Protein AF-A0A383DCL9-F1 (afdb_monomer_lite)

Sequence (170 aa):
VQVEKHHTSPTFSVGLFPYKIQKITLMPALTDSNQFSDLRLNLSWIFVGQAVAKTSLLFFHIIFANLVGTAGYGEFSFVFVGGLIFLQPILDLGLNQLITKWISRGNTEVIRLSFRIKGFTSLVLIPLVLVTGWWMEVSLLLLVTVLIFFLINTLQQSLFGILRGLEDLR

Radius of gyration: 30.59 Å; chains: 1; bounding box: 106×52×61 Å

Secondary structure (DSSP, 8-state):
------------------HHHHHHHHHHHHHHHHHHHHHHHHHHHHHHHHHHHHHHHHHHHHHHHHHHHHHHHHHHHHHHHHIIIIIHHHHHTTHHHHHHHHHTTT--HHHHHHHHHHHHHHHHHHHHHHHHHHHTT--HHHHHHHHHHHHHHHHHHHHHHHHHHHHHT-

Organism: NCBI:txid408172

Foldseek 3Di:
DDDDDDDDDPDPPPPDDDPVVVCVVVVVVVVVVVVVVVVVVVVVVVVVVVVVVVVVVVVCLVVVCVVVDDVVSVLLVVLLVVCVVPVQCQLQVVLLVVLLVCLLVVDPVSLVVNCVNSVVSLVVVVVVLVVVCVVVVRDPVSSVVSSVVSNVVSVVSSVVSNVNSNVSND

Structure (mmCIF, N/CA/C/O backbone):
data_AF-A0A383DCL9-F1
#
_entry.id   AF-A0A383DCL9-F1
#
loop_
_atom_site.group_PDB
_atom_site.id
_atom_site.type_symbol
_atom_site.label_atom_id
_atom_site.label_alt_id
_atom_site.label_comp_id
_atom_site.label_asym_id
_atom_site.label_entity_id
_atom_site.label_seq_id
_atom_site.pdbx_PDB_ins_code
_atom_site.Cartn_x
_atom_site.Cartn_y
_atom_site.Cartn_z
_atom_site.occupancy
_atom_site.B_iso_or_equiv
_atom_site.auth_seq_id
_atom_site.auth_comp_id
_atom_site.auth_asym_id
_atom_site.auth_atom_id
_atom_site.pdbx_PDB_model_num
ATOM 1 N N . VAL A 1 1 ? 82.043 -47.011 -37.389 1.00 40.66 1 VAL A N 1
ATOM 2 C CA . VAL A 1 1 ? 82.414 -45.654 -36.927 1.00 40.66 1 VAL A CA 1
ATOM 3 C C . VAL A 1 1 ? 81.492 -45.291 -35.773 1.00 40.66 1 VAL A C 1
ATOM 5 O O . VAL A 1 1 ? 80.292 -45.200 -35.991 1.00 40.66 1 VAL A O 1
ATOM 8 N N . GLN A 1 2 ? 82.029 -45.205 -34.552 1.00 35.91 2 GLN A N 1
ATOM 9 C CA . GLN A 1 2 ? 81.377 -44.545 -33.413 1.00 35.91 2 GLN A CA 1
ATOM 10 C C . GLN A 1 2 ? 81.242 -43.050 -33.716 1.00 35.91 2 GLN A C 1
ATOM 12 O O . GLN A 1 2 ? 82.236 -42.473 -34.145 1.00 35.91 2 GLN A O 1
ATOM 17 N N . VAL A 1 3 ? 80.097 -42.431 -33.404 1.00 35.56 3 VAL A N 1
ATOM 18 C CA . VAL A 1 3 ? 80.044 -41.057 -32.872 1.00 35.56 3 VAL A CA 1
ATOM 19 C C . VAL A 1 3 ? 78.893 -40.960 -31.866 1.00 35.56 3 VAL A C 1
ATOM 21 O O . VAL A 1 3 ? 77.827 -41.547 -32.028 1.00 35.56 3 VAL A O 1
ATOM 24 N N . GLU A 1 4 ? 79.193 -40.246 -30.797 1.00 29.31 4 GLU A N 1
ATOM 25 C CA . GLU A 1 4 ? 78.555 -40.135 -29.499 1.00 29.31 4 GLU A CA 1
ATOM 26 C C . GLU A 1 4 ? 77.784 -38.798 -29.365 1.00 29.31 4 GLU A C 1
ATOM 28 O O . GLU A 1 4 ? 78.199 -37.799 -29.938 1.00 29.31 4 GLU A O 1
ATOM 33 N N . LYS A 1 5 ? 76.702 -38.813 -28.560 1.00 35.22 5 LYS A N 1
ATOM 34 C CA . LYS A 1 5 ? 76.039 -37.721 -27.790 1.00 35.22 5 LYS A CA 1
ATOM 35 C C . LYS A 1 5 ? 75.569 -36.420 -28.481 1.00 35.22 5 LYS A C 1
ATOM 37 O O . LYS A 1 5 ? 76.362 -35.638 -28.977 1.00 35.22 5 LYS A O 1
ATOM 42 N N . HIS A 1 6 ? 74.305 -36.052 -28.213 1.00 31.23 6 HIS A N 1
ATOM 43 C CA . HIS A 1 6 ? 74.006 -34.897 -27.342 1.00 31.23 6 HIS A CA 1
ATOM 44 C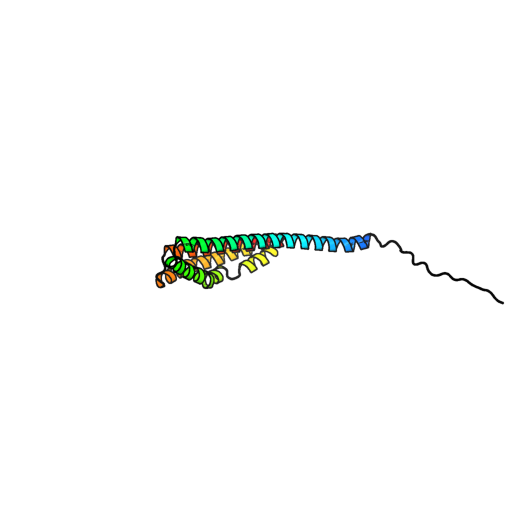 C . HIS A 1 6 ? 72.550 -34.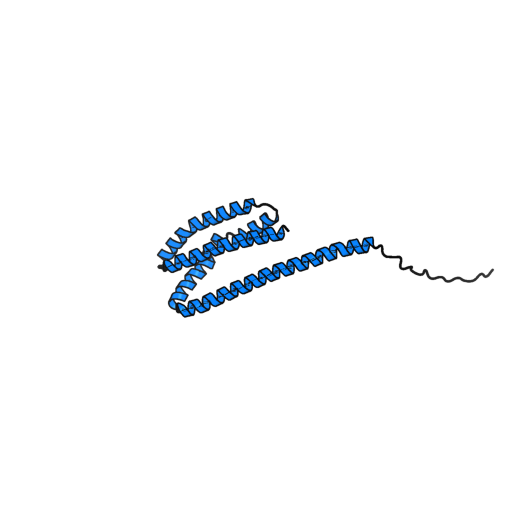872 -26.829 1.00 31.23 6 HIS A C 1
ATOM 46 O O . HIS A 1 6 ? 71.593 -34.908 -27.593 1.00 31.23 6 HIS A O 1
ATOM 52 N N . HIS A 1 7 ? 72.414 -34.776 -25.502 1.00 39.75 7 HIS A N 1
ATOM 53 C CA . HIS A 1 7 ? 71.230 -34.283 -24.796 1.00 39.75 7 HIS A CA 1
ATOM 54 C C . HIS A 1 7 ? 71.003 -32.801 -25.109 1.00 39.75 7 HIS A C 1
ATOM 56 O O . HIS A 1 7 ? 71.938 -32.027 -24.929 1.00 39.75 7 HIS A O 1
ATOM 62 N N . THR A 1 8 ? 69.758 -32.396 -25.368 1.00 34.72 8 THR A N 1
ATOM 63 C CA . THR A 1 8 ? 69.204 -31.124 -24.871 1.00 34.72 8 THR A CA 1
ATOM 64 C C . THR A 1 8 ? 67.682 -31.227 -24.733 1.00 34.72 8 THR A C 1
ATOM 66 O O . THR A 1 8 ? 66.951 -31.485 -25.682 1.00 34.72 8 THR A O 1
ATOM 69 N N . SER A 1 9 ? 67.218 -31.052 -23.496 1.00 32.41 9 SER A N 1
ATOM 70 C CA . SER A 1 9 ? 65.816 -30.846 -23.130 1.00 32.41 9 SER A CA 1
ATOM 71 C C . SER A 1 9 ? 65.320 -29.530 -23.747 1.00 32.41 9 SER A C 1
ATOM 73 O O . SER A 1 9 ? 66.058 -28.544 -23.661 1.00 32.41 9 SER A O 1
ATOM 75 N N . PRO A 1 10 ? 64.118 -29.444 -24.344 1.00 34.28 10 PRO A N 1
ATOM 76 C CA . PRO A 1 10 ? 63.573 -28.153 -24.723 1.00 34.28 10 PRO A CA 1
ATOM 77 C C . PRO A 1 10 ? 63.127 -27.419 -23.458 1.00 34.28 10 PRO A C 1
ATOM 79 O O . PRO A 1 10 ? 62.111 -27.728 -22.836 1.00 34.28 10 PRO A O 1
ATOM 82 N N . THR A 1 11 ? 63.922 -26.426 -23.079 1.00 34.75 11 THR A N 1
ATOM 83 C CA . THR A 1 11 ? 63.573 -25.362 -22.144 1.00 34.75 11 THR A CA 1
ATOM 84 C C . THR A 1 11 ? 62.277 -24.709 -22.629 1.00 34.75 11 THR A C 1
ATOM 86 O O . THR A 1 11 ? 62.262 -24.006 -23.640 1.00 34.75 11 THR A O 1
ATOM 89 N N . PHE A 1 12 ? 61.168 -24.966 -21.933 1.00 30.88 12 PHE A N 1
ATOM 90 C CA . PHE A 1 12 ? 59.898 -24.286 -22.166 1.00 30.88 12 PHE A CA 1
ATOM 91 C C . PHE A 1 12 ? 60.068 -22.821 -21.753 1.00 30.88 12 PHE A C 1
ATOM 93 O O . PHE A 1 12 ? 60.014 -22.471 -20.574 1.00 30.88 12 PHE A O 1
ATOM 100 N N . SER A 1 13 ? 60.362 -21.973 -22.736 1.00 33.78 13 SER A N 1
ATOM 101 C CA . SER A 1 13 ? 60.385 -20.528 -22.563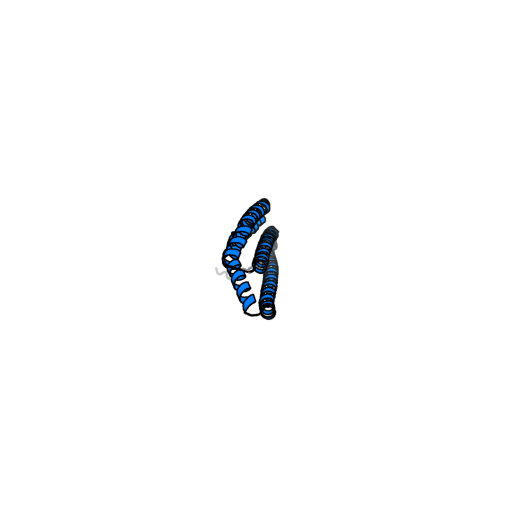 1.00 33.78 13 SER A CA 1
ATOM 102 C C . SER A 1 13 ? 58.974 -20.086 -22.183 1.00 33.78 13 SER A C 1
ATOM 104 O O . SER A 1 13 ? 58.041 -20.244 -22.973 1.00 33.78 13 SER A O 1
ATOM 106 N N . VAL A 1 14 ? 58.805 -19.571 -20.960 1.00 44.28 14 VAL A N 1
ATOM 107 C CA . VAL A 1 14 ? 57.582 -18.892 -20.517 1.00 44.28 14 VAL A CA 1
ATOM 108 C C . VAL A 1 14 ? 57.505 -17.579 -21.294 1.00 44.28 14 VAL A C 1
ATOM 110 O O . VAL A 1 14 ? 57.899 -16.511 -20.830 1.00 44.28 14 VAL A O 1
ATOM 113 N N . GLY A 1 15 ? 57.068 -17.696 -22.546 1.00 39.88 15 GLY A N 1
ATOM 114 C CA . GLY A 1 15 ? 56.782 -16.585 -23.425 1.00 39.88 15 GLY A CA 1
ATOM 115 C C . GLY A 1 15 ? 55.621 -15.795 -22.847 1.00 39.88 15 GLY A C 1
ATOM 116 O O . GLY A 1 15 ? 54.494 -16.278 -22.815 1.00 39.88 15 GLY A O 1
ATOM 117 N N . LEU A 1 16 ? 55.948 -14.601 -22.354 1.00 49.47 16 LEU A N 1
ATOM 118 C CA . LEU A 1 16 ? 55.138 -13.387 -22.346 1.00 49.47 16 LEU A CA 1
ATOM 119 C C . LEU A 1 16 ? 53.673 -13.622 -22.773 1.00 49.47 16 LEU A C 1
ATOM 121 O O . LEU A 1 16 ? 53.325 -13.525 -23.951 1.00 49.47 16 LEU A O 1
ATOM 125 N N . PHE A 1 17 ? 52.806 -13.933 -21.806 1.00 45.44 17 PHE A N 1
ATOM 126 C CA . PHE A 1 17 ? 51.365 -13.949 -22.044 1.00 45.44 17 PHE A CA 1
ATOM 127 C C . PHE A 1 17 ? 50.956 -12.578 -22.607 1.00 45.44 17 PHE A C 1
ATOM 129 O O . PHE A 1 17 ? 51.313 -11.550 -22.022 1.00 45.44 17 PHE A O 1
ATOM 136 N N . PRO A 1 18 ? 50.234 -12.510 -23.739 1.00 50.62 18 PRO A N 1
ATOM 137 C CA . PRO A 1 18 ? 49.924 -11.233 -24.356 1.00 50.62 18 PRO A CA 1
ATOM 138 C C . PRO A 1 18 ? 49.020 -10.424 -23.418 1.00 50.62 18 PRO A C 1
ATOM 140 O O . PRO A 1 18 ? 47.891 -10.822 -23.133 1.00 50.62 18 PRO A O 1
ATOM 143 N N . TYR A 1 19 ? 49.496 -9.249 -22.990 1.00 51.62 19 TYR A N 1
ATOM 144 C CA . TYR A 1 19 ? 48.776 -8.246 -22.182 1.00 51.62 19 TYR A CA 1
ATOM 145 C C . TYR A 1 19 ? 47.335 -7.992 -22.671 1.00 51.62 19 TYR A C 1
ATOM 147 O O . TYR A 1 19 ? 46.420 -7.721 -21.895 1.00 51.62 19 TYR A O 1
ATOM 155 N N . LYS A 1 20 ? 47.108 -8.158 -23.978 1.00 45.03 20 LYS A N 1
ATOM 156 C CA . LYS A 1 20 ? 45.802 -8.051 -24.631 1.00 45.03 20 LYS A CA 1
ATOM 157 C C . LYS A 1 20 ? 44.796 -9.115 -24.162 1.00 45.03 20 LYS A C 1
ATOM 159 O O . LYS A 1 20 ? 43.638 -8.772 -23.969 1.00 45.03 20 LYS A O 1
ATOM 164 N N . ILE A 1 21 ? 45.220 -10.362 -23.934 1.00 52.94 21 ILE A N 1
ATOM 165 C CA . ILE A 1 21 ? 44.344 -11.434 -23.423 1.00 52.94 21 ILE A CA 1
ATOM 166 C C . ILE A 1 21 ? 44.039 -11.207 -21.942 1.00 52.94 21 ILE A C 1
ATOM 168 O O . ILE A 1 21 ? 42.890 -11.320 -21.535 1.00 52.94 21 ILE A O 1
ATOM 172 N N . GLN A 1 22 ? 45.029 -10.779 -21.154 1.00 51.06 22 GLN A N 1
ATOM 173 C CA . GLN A 1 22 ? 44.812 -10.447 -19.745 1.00 51.06 22 GLN A CA 1
ATOM 174 C C . GLN A 1 22 ? 43.788 -9.311 -19.593 1.00 51.06 22 GLN A C 1
ATOM 176 O O . GLN A 1 22 ? 42.870 -9.419 -18.791 1.00 51.06 22 GLN A O 1
ATOM 181 N N . LYS A 1 23 ? 43.869 -8.272 -20.435 1.00 42.53 23 LYS A N 1
ATOM 182 C CA . LYS A 1 23 ? 42.893 -7.172 -20.477 1.00 42.53 23 LYS A CA 1
ATOM 183 C C . LYS A 1 23 ? 41.483 -7.632 -20.887 1.00 42.53 23 LYS A C 1
ATOM 185 O O . LYS A 1 23 ? 40.515 -7.176 -20.290 1.00 42.53 23 LYS A O 1
ATOM 190 N N . ILE A 1 24 ? 41.366 -8.540 -21.861 1.00 54.97 24 ILE A N 1
ATOM 191 C CA . ILE A 1 24 ? 40.074 -9.070 -22.341 1.00 54.97 24 ILE A CA 1
ATOM 192 C C . ILE A 1 24 ? 39.402 -9.981 -21.307 1.00 54.97 24 ILE A C 1
ATOM 194 O O . ILE A 1 24 ? 38.181 -10.013 -21.268 1.00 54.97 24 ILE A O 1
ATOM 198 N N . THR A 1 25 ? 40.154 -10.679 -20.453 1.00 56.12 25 THR A N 1
ATOM 199 C CA . THR A 1 25 ? 39.583 -11.496 -19.365 1.00 56.12 25 THR A CA 1
ATOM 200 C C . THR A 1 25 ? 39.309 -10.671 -18.102 1.00 56.12 25 THR A C 1
ATOM 202 O O . THR A 1 25 ? 38.357 -10.947 -17.378 1.00 56.12 25 THR A O 1
ATOM 205 N N . LEU A 1 26 ? 40.106 -9.626 -17.843 1.00 52.31 26 LEU A N 1
ATOM 206 C CA . LEU A 1 26 ? 39.935 -8.750 -16.678 1.00 52.31 26 LEU A CA 1
ATOM 207 C C . LEU A 1 26 ? 38.754 -7.779 -16.843 1.00 52.31 26 LEU A C 1
ATOM 209 O O . LEU A 1 26 ? 38.064 -7.509 -15.869 1.00 52.31 26 LEU A O 1
ATOM 213 N N . MET A 1 27 ? 38.507 -7.266 -18.057 1.00 51.12 27 MET A N 1
ATOM 214 C CA . MET A 1 27 ? 37.386 -6.355 -18.342 1.00 51.12 27 MET A CA 1
ATOM 215 C C . MET A 1 27 ? 36.003 -6.951 -18.009 1.00 51.12 27 MET A C 1
ATOM 217 O O . MET A 1 27 ? 35.303 -6.310 -17.236 1.00 51.12 27 MET A O 1
ATOM 221 N N . PRO A 1 28 ? 35.605 -8.150 -18.482 1.00 55.72 28 PRO A N 1
ATOM 222 C CA . PRO A 1 28 ? 34.321 -8.749 -18.120 1.00 55.72 28 PRO A CA 1
ATOM 223 C C . PRO A 1 28 ? 34.248 -9.094 -16.628 1.00 55.72 28 PRO A C 1
ATOM 225 O O . PRO A 1 28 ? 33.228 -8.837 -16.008 1.00 55.72 28 PRO A O 1
ATOM 228 N N . ALA A 1 29 ? 35.342 -9.560 -16.014 1.00 56.41 29 ALA A N 1
ATOM 229 C CA . ALA A 1 29 ? 35.368 -9.872 -14.582 1.00 56.41 29 ALA A CA 1
ATOM 230 C C . ALA A 1 29 ? 35.213 -8.628 -13.679 1.00 56.41 29 ALA A C 1
ATOM 232 O O . ALA A 1 29 ? 34.572 -8.708 -12.633 1.00 56.41 29 ALA A O 1
ATOM 233 N N . LEU A 1 30 ? 35.774 -7.479 -14.080 1.00 55.12 30 LEU A N 1
ATOM 234 C CA . LEU A 1 30 ? 35.580 -6.187 -13.404 1.00 55.12 30 LEU A CA 1
ATOM 235 C C . LEU A 1 30 ? 34.171 -5.624 -13.628 1.00 55.12 30 LEU A C 1
ATOM 237 O O . LEU A 1 30 ? 33.595 -5.031 -12.717 1.00 55.12 30 LEU A O 1
ATOM 241 N N . THR A 1 31 ? 33.610 -5.803 -14.827 1.00 60.50 31 THR A N 1
ATOM 242 C CA . THR A 1 31 ? 32.223 -5.420 -15.123 1.00 60.50 31 THR A CA 1
ATOM 243 C C . THR A 1 31 ? 31.243 -6.246 -14.288 1.00 60.50 31 THR A C 1
ATOM 245 O O . THR A 1 31 ? 30.373 -5.666 -13.642 1.00 60.50 31 THR A O 1
ATOM 248 N N . ASP A 1 32 ? 31.456 -7.560 -14.191 1.00 62.00 32 ASP A N 1
ATOM 249 C CA . ASP A 1 32 ? 30.655 -8.455 -13.356 1.00 62.00 32 ASP A CA 1
ATOM 250 C C . ASP A 1 32 ? 30.793 -8.107 -11.867 1.00 62.00 32 ASP A C 1
ATOM 252 O O . ASP A 1 32 ? 29.789 -7.999 -11.163 1.00 62.00 32 ASP A O 1
ATOM 256 N N . SER A 1 33 ? 32.011 -7.865 -11.358 1.00 63.25 33 SER A N 1
ATOM 257 C CA . SER A 1 33 ? 32.204 -7.529 -9.938 1.00 63.25 33 SER A CA 1
ATOM 258 C C . SER A 1 33 ? 31.527 -6.219 -9.537 1.00 63.25 33 SER A C 1
ATOM 260 O O . SER A 1 33 ? 30.949 -6.143 -8.451 1.00 63.25 33 SER A O 1
ATOM 262 N N . ASN A 1 34 ? 31.571 -5.211 -10.414 1.00 69.69 34 ASN A N 1
ATOM 263 C CA . ASN A 1 34 ? 30.924 -3.920 -10.179 1.00 69.69 34 ASN A CA 1
ATOM 264 C C . ASN A 1 34 ? 29.393 -4.057 -10.215 1.00 69.69 34 ASN A C 1
ATOM 266 O O . ASN A 1 34 ? 28.700 -3.533 -9.344 1.00 69.69 34 ASN A O 1
ATOM 270 N N . GLN A 1 35 ? 28.864 -4.856 -11.144 1.00 73.81 35 GLN A N 1
ATOM 271 C CA . GLN A 1 35 ? 27.434 -5.154 -11.211 1.00 73.81 35 GLN A CA 1
ATOM 272 C C . GLN A 1 35 ? 26.946 -5.922 -9.969 1.00 73.81 35 GLN A C 1
ATOM 274 O O . GLN A 1 35 ? 25.878 -5.629 -9.429 1.00 73.81 35 GLN A O 1
ATOM 279 N N . PHE A 1 36 ? 27.742 -6.865 -9.452 1.00 75.31 36 PHE A N 1
ATOM 280 C CA . PHE A 1 36 ? 27.433 -7.567 -8.202 1.00 75.31 36 PHE A CA 1
ATOM 281 C C . PHE A 1 36 ? 27.461 -6.645 -6.977 1.00 75.31 36 PHE A C 1
ATOM 283 O O . PHE A 1 36 ? 26.642 -6.827 -6.067 1.00 75.31 36 PHE A O 1
ATOM 290 N N . SER A 1 37 ? 28.375 -5.670 -6.919 1.00 74.75 37 SER A N 1
ATOM 291 C CA . SER A 1 37 ? 28.390 -4.686 -5.830 1.00 74.75 37 SER A CA 1
ATOM 292 C C . SER A 1 37 ? 27.197 -3.735 -5.892 1.00 74.75 37 SER A C 1
ATOM 294 O O . SER A 1 37 ? 26.581 -3.496 -4.852 1.00 74.75 37 SER A O 1
ATOM 296 N N . ASP A 1 38 ? 26.818 -3.272 -7.084 1.00 81.81 38 ASP A N 1
ATOM 297 C CA . ASP A 1 38 ? 25.677 -2.370 -7.273 1.00 81.81 38 ASP A CA 1
ATOM 298 C C . ASP A 1 38 ? 24.356 -3.073 -6.932 1.00 81.81 38 ASP A C 1
ATOM 300 O O . ASP A 1 38 ? 23.539 -2.541 -6.173 1.00 81.81 38 ASP A O 1
ATOM 304 N N . LEU A 1 39 ? 24.195 -4.331 -7.363 1.00 82.19 39 LEU A N 1
ATOM 305 C CA . LEU A 1 39 ? 23.055 -5.168 -6.983 1.00 82.19 39 LEU A CA 1
ATOM 306 C C . LEU A 1 39 ? 22.983 -5.357 -5.462 1.00 82.19 39 LEU A C 1
ATOM 308 O O . LEU A 1 39 ? 21.914 -5.214 -4.871 1.00 82.19 39 LEU A O 1
ATOM 312 N N . ARG A 1 40 ? 24.112 -5.673 -4.810 1.00 83.88 40 ARG A N 1
ATOM 313 C CA . ARG A 1 40 ? 24.174 -5.853 -3.349 1.00 83.88 40 ARG A CA 1
ATOM 314 C C . ARG A 1 40 ? 23.788 -4.586 -2.598 1.00 83.88 40 ARG A C 1
ATOM 316 O O . ARG A 1 40 ? 23.071 -4.678 -1.600 1.00 83.88 40 ARG A O 1
ATOM 323 N N . LEU A 1 41 ? 24.262 -3.429 -3.052 1.00 85.75 41 LEU A N 1
ATOM 324 C CA . LEU A 1 41 ? 23.932 -2.145 -2.441 1.00 85.75 41 LEU A CA 1
ATOM 325 C C . LEU A 1 41 ? 22.441 -1.834 -2.589 1.00 85.75 41 LEU A C 1
ATOM 327 O O . LEU A 1 41 ? 21.802 -1.514 -1.585 1.00 85.75 41 LEU A O 1
ATOM 331 N N . ASN A 1 42 ? 21.866 -2.008 -3.782 1.00 85.94 42 ASN A N 1
ATOM 332 C CA . ASN A 1 42 ? 20.430 -1.823 -3.999 1.00 85.94 42 ASN A CA 1
ATOM 333 C C . ASN A 1 42 ? 19.598 -2.773 -3.114 1.00 85.94 42 ASN A C 1
ATOM 335 O O . ASN A 1 42 ? 18.731 -2.341 -2.349 1.00 85.94 42 ASN A O 1
ATOM 339 N N . LEU A 1 43 ? 19.924 -4.071 -3.121 1.00 86.94 43 LEU A N 1
ATOM 340 C CA . LEU A 1 43 ? 19.217 -5.062 -2.305 1.00 86.94 43 LEU A CA 1
ATOM 341 C C . LEU A 1 43 ? 19.278 -4.727 -0.809 1.00 86.94 43 LEU A C 1
ATOM 343 O O . LEU A 1 43 ? 18.279 -4.879 -0.104 1.00 86.94 43 LEU A O 1
ATOM 347 N N . SER A 1 44 ? 20.435 -4.258 -0.335 1.00 90.69 44 SER A N 1
ATOM 348 C CA . SER A 1 44 ? 20.625 -3.823 1.050 1.00 90.69 44 SER A CA 1
ATOM 349 C C . SER A 1 44 ? 19.691 -2.663 1.400 1.00 90.69 44 SER A C 1
ATOM 351 O O . SER A 1 44 ? 18.984 -2.728 2.406 1.00 90.69 44 SER A O 1
ATOM 353 N N . TRP A 1 45 ? 19.595 -1.644 0.543 1.00 89.38 45 TRP A N 1
ATOM 354 C CA . TRP A 1 45 ? 18.682 -0.517 0.756 1.00 89.38 45 TRP A CA 1
ATOM 355 C C . TRP A 1 45 ? 17.208 -0.935 0.752 1.00 89.38 45 TRP A C 1
ATOM 357 O O . TRP A 1 45 ? 16.447 -0.496 1.621 1.00 89.38 45 TRP A O 1
ATOM 367 N N . ILE A 1 46 ? 16.804 -1.832 -0.154 1.00 89.75 46 ILE A N 1
ATOM 368 C CA . ILE A 1 46 ? 15.445 -2.397 -0.160 1.00 89.75 46 ILE A CA 1
ATOM 369 C C . ILE A 1 46 ? 15.176 -3.157 1.143 1.00 89.75 46 ILE A C 1
ATOM 371 O O . ILE A 1 46 ? 14.111 -2.990 1.746 1.00 89.75 46 ILE A O 1
ATOM 375 N N . PHE A 1 47 ? 16.127 -3.978 1.592 1.00 92.56 47 PHE A N 1
ATOM 376 C CA . PHE A 1 47 ? 15.998 -4.755 2.821 1.00 92.56 47 PHE A CA 1
ATOM 377 C C . PHE A 1 47 ? 15.863 -3.852 4.050 1.00 92.56 47 PHE A C 1
ATOM 379 O O . PHE A 1 47 ? 14.930 -4.028 4.834 1.00 92.56 47 PHE A O 1
ATOM 386 N N . VAL A 1 48 ? 16.737 -2.852 4.187 1.00 94.62 48 VAL A N 1
ATOM 387 C CA . VAL A 1 48 ? 16.691 -1.877 5.285 1.00 94.62 48 VAL A CA 1
ATOM 388 C C . VAL A 1 48 ? 15.352 -1.139 5.289 1.00 94.62 48 VAL A C 1
ATOM 390 O O . VAL A 1 48 ? 14.699 -1.073 6.330 1.00 94.62 48 VAL A O 1
ATOM 393 N N . GLY A 1 49 ? 14.885 -0.661 4.131 1.00 91.94 49 GLY A N 1
ATOM 394 C CA . GLY A 1 49 ? 13.585 0.005 4.018 1.00 91.94 49 GLY A CA 1
ATOM 395 C C . GLY A 1 49 ? 12.414 -0.887 4.451 1.00 91.94 49 GLY A C 1
ATOM 396 O O . GLY A 1 49 ? 11.536 -0.445 5.192 1.00 91.94 49 GLY A O 1
ATOM 397 N N . GLN A 1 50 ? 12.417 -2.164 4.053 1.00 92.00 50 GLN A N 1
ATOM 398 C CA . GLN A 1 50 ? 11.393 -3.134 4.462 1.00 92.00 50 GLN A CA 1
ATOM 399 C C . GLN A 1 50 ? 11.460 -3.467 5.956 1.00 92.00 50 GLN A C 1
ATOM 401 O O . GLN A 1 50 ? 10.416 -3.577 6.602 1.00 92.00 50 GLN A O 1
ATOM 406 N N . ALA A 1 51 ? 12.663 -3.609 6.511 1.00 95.94 51 ALA A N 1
ATOM 407 C CA . ALA A 1 51 ? 12.861 -3.871 7.931 1.00 95.94 51 ALA A CA 1
ATOM 408 C C . ALA A 1 51 ? 12.328 -2.712 8.781 1.00 95.94 51 ALA A C 1
ATOM 410 O O . ALA A 1 51 ? 11.554 -2.945 9.712 1.00 95.94 51 ALA A O 1
ATOM 411 N N . VAL A 1 52 ? 12.663 -1.469 8.418 1.00 96.62 52 VAL A N 1
ATOM 412 C CA . VAL A 1 52 ? 12.152 -0.265 9.088 1.00 96.62 52 VAL A CA 1
ATOM 413 C C . VAL A 1 52 ? 10.629 -0.204 8.982 1.00 96.62 52 VAL A C 1
ATOM 415 O O . VAL A 1 52 ? 9.961 -0.116 10.007 1.00 96.62 52 VAL A O 1
ATOM 418 N N . ALA A 1 53 ? 10.062 -0.353 7.781 1.00 92.75 53 ALA A N 1
ATOM 419 C CA . ALA A 1 53 ? 8.615 -0.280 7.578 1.00 92.75 53 ALA A CA 1
ATOM 420 C C . ALA A 1 53 ? 7.842 -1.332 8.394 1.00 92.75 53 ALA A C 1
ATOM 422 O O . ALA A 1 53 ? 6.847 -1.008 9.043 1.00 92.75 53 ALA A O 1
ATOM 423 N N . LYS A 1 54 ? 8.303 -2.590 8.403 1.00 94.06 54 LYS A N 1
ATOM 424 C CA . LYS A 1 54 ? 7.656 -3.673 9.166 1.00 94.06 54 LYS A CA 1
ATOM 425 C C . LYS A 1 54 ? 7.809 -3.487 10.673 1.00 94.06 54 LYS A C 1
ATOM 427 O O . LYS A 1 54 ? 6.863 -3.752 11.409 1.00 94.06 54 LYS A O 1
ATOM 432 N N . THR A 1 55 ? 8.958 -2.989 11.121 1.00 96.88 55 THR A N 1
ATOM 433 C CA . THR A 1 55 ? 9.194 -2.672 12.535 1.00 96.88 55 THR A CA 1
ATOM 434 C C . THR A 1 55 ? 8.292 -1.526 12.994 1.00 96.88 55 THR A C 1
ATOM 436 O O . THR A 1 55 ? 7.636 -1.635 14.027 1.00 96.88 55 THR A O 1
ATOM 439 N N . SER A 1 56 ? 8.168 -0.459 12.200 1.00 96.12 56 SER A N 1
ATOM 440 C CA . SER A 1 56 ? 7.235 0.640 12.475 1.00 96.12 56 SER A CA 1
ATOM 441 C C . SER A 1 56 ? 5.783 0.164 12.506 1.00 96.12 56 SER A C 1
ATOM 443 O O . SER A 1 56 ? 5.037 0.538 13.409 1.00 96.12 56 SER A O 1
ATOM 445 N N . LEU A 1 57 ? 5.388 -0.701 11.568 1.00 93.38 57 LEU A N 1
ATOM 446 C CA . LEU A 1 57 ? 4.044 -1.276 11.537 1.00 93.38 57 LEU A CA 1
ATOM 447 C C . LEU A 1 57 ? 3.761 -2.142 12.773 1.00 93.38 57 LEU A C 1
ATOM 449 O O . LEU A 1 57 ? 2.652 -2.105 13.305 1.00 93.38 57 LEU A O 1
ATOM 453 N N . LEU A 1 58 ? 4.753 -2.896 13.250 1.00 95.88 58 LEU A N 1
ATOM 454 C CA . LEU A 1 58 ? 4.643 -3.678 14.480 1.00 95.88 58 LEU A CA 1
ATOM 455 C C . LEU A 1 58 ? 4.407 -2.768 15.691 1.00 95.88 58 LEU A C 1
ATOM 457 O O . LEU A 1 58 ? 3.457 -2.982 16.443 1.00 95.88 58 LEU A O 1
ATOM 461 N N . PHE A 1 59 ? 5.231 -1.729 15.855 1.00 96.94 59 PHE A N 1
ATOM 462 C CA . PHE A 1 59 ? 5.063 -0.771 16.949 1.00 96.94 59 PHE A CA 1
ATOM 463 C C . PHE A 1 59 ? 3.713 -0.061 16.896 1.00 96.94 59 PHE A C 1
ATOM 465 O O . PHE A 1 59 ? 3.088 0.111 17.941 1.00 96.94 59 PHE A O 1
ATOM 472 N N . PHE A 1 60 ? 3.230 0.288 15.700 1.00 94.50 60 PHE A N 1
ATOM 473 C CA . PHE A 1 60 ? 1.893 0.847 15.527 1.00 94.50 60 PHE A CA 1
ATOM 474 C C . PHE A 1 60 ? 0.821 -0.075 16.118 1.00 94.50 60 PHE A C 1
ATOM 476 O O . PHE A 1 60 ? 0.038 0.382 16.942 1.00 94.50 60 PHE A O 1
ATOM 483 N N . HIS A 1 61 ? 0.818 -1.368 15.777 1.00 93.94 61 HIS A N 1
ATOM 484 C CA . HIS A 1 61 ? -0.188 -2.303 16.291 1.00 93.94 61 HIS A CA 1
ATOM 485 C C . HIS A 1 61 ? -0.106 -2.470 17.815 1.00 93.94 61 HIS A C 1
ATOM 487 O O . HIS A 1 61 ? -1.140 -2.479 18.478 1.00 93.94 61 HIS A O 1
ATOM 493 N N . ILE A 1 62 ? 1.104 -2.537 18.382 1.00 94.62 62 ILE A N 1
ATOM 494 C CA . ILE A 1 62 ? 1.301 -2.649 19.837 1.00 94.62 62 ILE A CA 1
ATOM 495 C C . ILE A 1 62 ? 0.774 -1.403 20.559 1.00 94.62 62 ILE A C 1
ATOM 497 O O . ILE A 1 62 ? 0.003 -1.509 21.512 1.00 94.62 62 ILE A O 1
ATOM 501 N N . ILE A 1 63 ? 1.183 -0.212 20.116 1.00 96.06 63 ILE A N 1
ATOM 502 C CA . ILE A 1 63 ? 0.785 1.051 20.750 1.00 96.06 63 ILE A CA 1
ATOM 503 C C . ILE A 1 63 ? -0.720 1.271 20.575 1.00 96.06 63 ILE A C 1
ATOM 505 O O . ILE A 1 63 ? -1.404 1.622 21.532 1.00 96.06 63 ILE A O 1
ATOM 509 N N . PHE A 1 64 ? -1.252 1.017 19.381 1.00 94.00 64 PHE A N 1
ATOM 510 C CA . PHE A 1 64 ? -2.666 1.205 19.083 1.00 94.00 64 PHE A CA 1
ATOM 511 C C . PHE A 1 64 ? -3.560 0.271 19.907 1.00 94.00 64 PHE A C 1
ATOM 513 O O . PHE A 1 64 ? -4.547 0.732 20.480 1.00 94.00 64 PHE A O 1
ATOM 520 N N . ALA A 1 65 ? -3.181 -1.004 20.058 1.00 94.31 65 ALA A N 1
ATOM 521 C CA . ALA A 1 65 ? -3.891 -1.945 20.925 1.00 94.31 65 ALA A CA 1
ATOM 522 C C . ALA A 1 65 ? -3.935 -1.475 22.387 1.00 94.31 65 ALA A C 1
ATOM 524 O O . ALA A 1 65 ? -4.977 -1.572 23.035 1.00 94.31 65 ALA A O 1
ATOM 525 N N . ASN A 1 66 ? -2.830 -0.917 22.890 1.00 94.50 66 ASN A N 1
ATOM 526 C CA . ASN A 1 66 ? -2.763 -0.385 24.252 1.00 94.50 66 ASN A CA 1
ATOM 527 C C . ASN A 1 66 ? -3.614 0.882 24.447 1.00 94.50 66 ASN A C 1
ATOM 529 O O . ASN A 1 66 ? -4.147 1.086 25.533 1.00 94.50 66 ASN A O 1
ATOM 533 N N . LEU A 1 67 ? -3.744 1.730 23.421 1.00 93.94 67 LEU A N 1
ATOM 534 C CA . LEU A 1 67 ? -4.504 2.983 23.505 1.00 93.94 67 LEU A CA 1
ATOM 535 C C . LEU A 1 67 ? -6.014 2.782 23.355 1.00 93.94 67 LEU A C 1
ATOM 537 O O . LEU A 1 67 ? -6.793 3.431 24.048 1.00 93.94 67 LEU A O 1
ATOM 541 N N . VAL A 1 68 ? -6.427 1.913 22.433 1.00 92.75 68 VAL A N 1
ATOM 542 C CA . VAL A 1 68 ? -7.844 1.703 22.090 1.00 92.75 68 VAL A CA 1
ATOM 543 C C . VAL A 1 68 ? -8.475 0.582 22.924 1.00 92.75 68 VAL A C 1
ATOM 545 O O . VAL A 1 68 ? -9.696 0.516 23.071 1.00 92.75 68 VAL A O 1
ATOM 548 N N . GLY A 1 69 ? -7.651 -0.288 23.510 1.00 92.62 69 GLY A N 1
ATOM 549 C CA . GLY A 1 69 ? -8.104 -1.454 24.255 1.00 92.62 69 GLY A CA 1
ATOM 550 C C . GLY A 1 69 ? -8.521 -2.614 23.347 1.00 92.62 69 GLY A C 1
ATOM 551 O O . GLY A 1 69 ? -8.555 -2.520 22.118 1.00 92.62 69 GLY A O 1
ATOM 552 N N . THR A 1 70 ? -8.842 -3.747 23.969 1.00 90.06 70 THR A N 1
ATOM 553 C CA . THR A 1 70 ? -9.065 -5.029 23.279 1.00 90.06 70 THR A CA 1
ATOM 554 C C . THR A 1 70 ? -10.262 -5.007 22.329 1.00 90.06 70 THR A C 1
ATOM 556 O O . THR A 1 70 ? -10.176 -5.568 21.239 1.00 90.06 70 THR A O 1
ATOM 559 N N . ALA A 1 71 ? -11.356 -4.341 22.709 1.00 89.06 71 ALA A N 1
ATOM 560 C CA . ALA A 1 71 ? -12.575 -4.281 21.905 1.00 89.06 71 ALA A CA 1
ATOM 561 C C . ALA A 1 71 ? -12.367 -3.498 20.596 1.00 89.06 71 ALA A C 1
ATOM 563 O O . ALA A 1 71 ? -12.578 -4.044 19.515 1.00 89.06 71 ALA A O 1
ATOM 564 N N . GLY A 1 72 ? -11.886 -2.252 20.674 1.00 89.62 72 GLY A N 1
ATOM 565 C CA . GLY A 1 72 ? -11.697 -1.432 19.473 1.00 89.62 72 GLY A CA 1
ATOM 566 C C . GLY A 1 72 ? -10.518 -1.893 18.609 1.00 89.62 72 GLY A C 1
ATOM 567 O O . GLY A 1 72 ? -10.585 -1.810 17.384 1.00 89.62 72 GLY A O 1
ATOM 568 N N . TYR A 1 73 ? -9.469 -2.469 19.208 1.00 93.69 73 TYR A N 1
ATOM 569 C CA . TYR A 1 73 ? -8.413 -3.124 18.432 1.00 93.69 73 TYR A CA 1
ATOM 570 C C . TYR A 1 73 ? -8.919 -4.375 17.700 1.00 93.69 73 TYR A C 1
ATOM 572 O O . TYR A 1 73 ? -8.472 -4.650 16.584 1.00 93.69 73 TYR A O 1
ATOM 580 N N . GLY A 1 74 ? -9.853 -5.122 18.299 1.00 91.06 74 GLY A N 1
ATOM 581 C CA . GLY A 1 74 ? -10.505 -6.270 17.669 1.00 91.06 74 GLY A CA 1
ATOM 582 C C . GLY A 1 74 ? -11.288 -5.874 16.417 1.00 91.06 74 GLY A C 1
ATOM 583 O O . GLY A 1 74 ? -11.076 -6.465 15.357 1.00 91.06 74 GLY A O 1
ATOM 584 N N . GLU A 1 75 ? -12.115 -4.828 16.513 1.00 91.62 75 GLU A N 1
ATOM 585 C CA . GLU A 1 75 ? -12.862 -4.280 15.370 1.00 91.62 75 GLU A CA 1
ATOM 586 C C . GLU A 1 75 ? -11.913 -3.780 14.269 1.00 91.62 75 GLU A C 1
ATOM 588 O O . GLU A 1 75 ? -12.048 -4.160 13.103 1.00 91.62 75 GLU A O 1
ATOM 593 N N . PHE A 1 76 ? -10.883 -3.010 14.641 1.00 94.12 76 PHE A N 1
ATOM 594 C CA . PHE A 1 76 ? -9.855 -2.551 13.704 1.00 94.12 76 PHE A CA 1
ATOM 595 C C . PHE A 1 76 ? -9.163 -3.713 12.997 1.00 94.12 76 PHE A C 1
ATOM 597 O O . PHE A 1 76 ? -9.067 -3.715 11.772 1.00 94.12 76 PHE A O 1
ATOM 604 N N . SER A 1 77 ? -8.695 -4.706 13.753 1.00 94.06 77 SER A N 1
ATOM 605 C CA . SER A 1 77 ? -7.941 -5.835 13.206 1.00 94.06 77 SER A CA 1
ATOM 606 C C . SER A 1 77 ? -8.789 -6.646 12.235 1.00 94.06 77 SER A C 1
ATOM 608 O O . SER A 1 77 ? -8.292 -7.055 11.188 1.00 94.06 77 SER A O 1
ATOM 610 N N . PHE A 1 78 ? -10.072 -6.841 12.546 1.00 91.88 78 PHE A N 1
ATOM 611 C CA . PHE A 1 78 ? -11.001 -7.540 11.667 1.00 91.88 78 PHE A CA 1
ATOM 612 C C . PHE A 1 78 ? -11.139 -6.833 10.312 1.00 91.88 78 PHE A C 1
ATOM 614 O O . PHE A 1 78 ? -10.943 -7.451 9.262 1.00 91.88 78 PHE A O 1
ATOM 621 N N . VAL A 1 79 ? -11.395 -5.523 10.326 1.00 93.50 79 VAL A N 1
ATOM 622 C CA . VAL A 1 79 ? -11.560 -4.728 9.099 1.00 93.50 79 VAL A CA 1
ATOM 623 C C . VAL A 1 79 ? -10.240 -4.590 8.342 1.00 93.50 79 VAL A C 1
ATOM 625 O O . VAL A 1 79 ? -10.210 -4.713 7.118 1.00 93.50 79 VAL A O 1
ATOM 628 N N . PHE A 1 80 ? -9.133 -4.387 9.055 1.00 94.19 80 PHE A N 1
ATOM 629 C CA . PHE A 1 80 ? -7.802 -4.270 8.470 1.00 94.19 80 PHE A CA 1
ATOM 630 C C . PHE A 1 80 ? -7.375 -5.561 7.763 1.00 94.19 80 PHE A C 1
ATOM 632 O O . PHE A 1 80 ? -6.974 -5.519 6.600 1.00 94.19 80 PHE A O 1
ATOM 639 N N . VAL A 1 81 ? -7.513 -6.718 8.421 1.00 94.00 81 VAL A N 1
ATOM 640 C CA . VAL A 1 81 ? -7.188 -8.028 7.832 1.00 94.00 81 VAL A CA 1
ATOM 641 C C . VAL A 1 81 ? -8.142 -8.373 6.690 1.00 94.00 81 VAL A C 1
ATOM 643 O O . VAL A 1 81 ? -7.686 -8.843 5.647 1.00 94.00 81 VAL A O 1
ATOM 646 N N . GLY A 1 82 ? -9.438 -8.077 6.827 1.00 91.88 82 GLY A N 1
ATOM 647 C CA . GLY A 1 82 ? -10.391 -8.191 5.720 1.00 91.88 82 GLY A CA 1
ATOM 648 C C . GLY A 1 82 ? -9.957 -7.358 4.510 1.00 91.88 82 GLY A C 1
ATOM 649 O O . GLY A 1 82 ? -9.939 -7.850 3.382 1.00 91.88 82 GLY A O 1
ATOM 650 N N . GLY A 1 83 ? -9.493 -6.131 4.747 1.00 92.12 83 GLY A N 1
ATOM 651 C CA . GLY A 1 83 ? -8.892 -5.277 3.726 1.00 92.12 83 GLY A CA 1
ATOM 652 C C . GLY A 1 83 ? -7.646 -5.884 3.074 1.00 92.12 83 GLY A C 1
ATOM 653 O O . GLY A 1 83 ? -7.526 -5.874 1.849 1.00 92.12 83 GLY A O 1
ATOM 654 N N . LEU A 1 84 ? -6.741 -6.470 3.861 1.00 92.88 84 LEU A N 1
ATOM 655 C CA . LEU A 1 84 ? -5.533 -7.117 3.335 1.00 92.88 84 LEU A CA 1
ATOM 656 C C . LEU A 1 84 ? -5.870 -8.301 2.418 1.00 92.88 84 LEU A C 1
ATOM 658 O O . LEU A 1 84 ? -5.199 -8.500 1.407 1.00 92.88 84 LEU A O 1
ATOM 662 N N . ILE A 1 85 ? -6.895 -9.081 2.763 1.00 92.88 85 ILE A N 1
ATOM 663 C CA . ILE A 1 85 ? -7.286 -10.281 2.012 1.00 92.88 85 ILE A CA 1
ATOM 664 C C . ILE A 1 85 ? -8.078 -9.917 0.754 1.00 92.88 85 ILE A C 1
ATOM 666 O O . ILE A 1 85 ? -7.828 -10.485 -0.307 1.00 92.88 85 ILE A O 1
ATOM 670 N N . PHE A 1 86 ? -9.022 -8.978 0.853 1.00 90.12 86 PHE A N 1
ATOM 671 C CA . PHE A 1 86 ? -9.941 -8.667 -0.243 1.00 90.12 86 PHE A CA 1
ATOM 672 C C . PHE A 1 86 ? -9.548 -7.410 -1.019 1.00 90.12 86 PHE A C 1
ATOM 674 O O . PHE A 1 86 ? -9.400 -7.465 -2.238 1.00 90.12 86 PHE A O 1
ATOM 681 N N . LEU A 1 87 ? -9.363 -6.273 -0.342 1.00 91.62 87 LEU A N 1
ATOM 682 C CA . LEU A 1 87 ? -9.124 -4.993 -1.018 1.00 91.62 87 LEU A CA 1
ATOM 683 C C .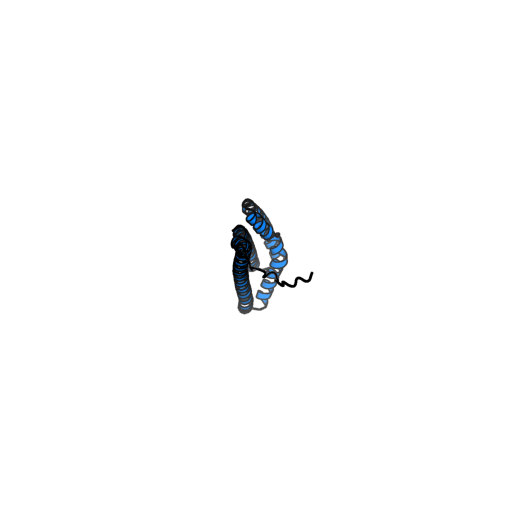 LEU A 1 87 ? -7.749 -4.965 -1.678 1.00 91.62 87 LEU A C 1
ATOM 685 O O . LEU A 1 87 ? -7.639 -4.541 -2.826 1.00 91.62 87 LEU A O 1
ATOM 689 N N . GLN A 1 88 ? -6.699 -5.405 -0.980 1.00 90.31 88 GLN A N 1
ATOM 690 C CA . GLN A 1 88 ? -5.336 -5.234 -1.481 1.00 90.31 88 GLN A CA 1
ATOM 691 C C . GLN A 1 88 ? -5.080 -5.967 -2.812 1.00 90.31 88 GLN A C 1
ATOM 693 O O . GLN A 1 88 ? -4.580 -5.318 -3.732 1.00 90.31 88 GLN A O 1
ATOM 698 N N . PRO A 1 89 ? -5.454 -7.248 -3.001 1.00 90.75 89 PRO A N 1
ATOM 699 C CA . PRO A 1 89 ? -5.274 -7.911 -4.293 1.00 90.75 89 PRO A CA 1
ATOM 700 C C . PRO A 1 89 ? -6.068 -7.247 -5.425 1.00 90.75 89 PRO A C 1
ATOM 702 O O . PRO A 1 89 ? -5.566 -7.147 -6.546 1.00 90.75 89 PRO A O 1
ATOM 705 N N . ILE A 1 90 ? -7.280 -6.761 -5.133 1.00 90.44 90 ILE A N 1
ATOM 706 C CA . ILE A 1 90 ? -8.148 -6.109 -6.123 1.00 90.44 90 ILE A CA 1
ATOM 707 C C . ILE A 1 90 ? -7.621 -4.725 -6.506 1.00 90.44 90 ILE A C 1
ATOM 709 O O . ILE A 1 90 ? -7.700 -4.348 -7.670 1.00 90.44 90 ILE A O 1
ATOM 713 N N . LEU A 1 91 ? -7.082 -3.956 -5.560 1.00 89.31 91 LEU A N 1
ATOM 714 C CA . LEU A 1 91 ? -6.505 -2.640 -5.847 1.00 89.31 91 LEU A CA 1
ATOM 715 C C . LEU A 1 91 ? -5.191 -2.756 -6.619 1.00 89.31 91 LEU A C 1
ATOM 717 O O . LEU A 1 91 ? -4.890 -1.918 -7.474 1.00 89.31 91 LEU A O 1
ATOM 721 N N . ASP A 1 92 ? -4.405 -3.787 -6.320 1.00 86.56 92 ASP A N 1
ATOM 722 C CA . ASP A 1 92 ? -3.053 -3.885 -6.844 1.00 86.56 92 ASP A CA 1
ATOM 723 C C . ASP A 1 92 ? -2.979 -4.626 -8.188 1.00 86.56 92 ASP A C 1
ATOM 725 O O . ASP A 1 92 ? -2.163 -4.259 -9.040 1.00 86.56 92 ASP A O 1
ATOM 729 N N . LEU A 1 93 ? -3.851 -5.623 -8.411 1.00 84.69 93 LEU A N 1
ATOM 730 C CA . LEU A 1 93 ? -4.010 -6.401 -9.657 1.00 84.69 93 LEU A CA 1
ATOM 731 C C . LEU A 1 93 ? -2.700 -6.973 -10.238 1.00 84.69 93 LEU A C 1
ATOM 733 O O . LEU A 1 93 ? -2.613 -7.267 -11.429 1.00 84.69 93 LEU A O 1
ATOM 737 N N . GLY A 1 94 ? -1.639 -7.071 -9.432 1.00 82.56 94 GLY A N 1
ATOM 738 C CA . GLY A 1 94 ? -0.292 -7.407 -9.905 1.00 82.56 94 GLY A CA 1
ATOM 739 C C . GLY A 1 94 ? 0.330 -6.370 -10.855 1.00 82.56 94 GLY A C 1
ATOM 740 O O . GLY A 1 94 ? 1.410 -6.610 -11.400 1.00 82.56 94 GLY A O 1
ATOM 741 N N . LEU A 1 95 ? -0.295 -5.199 -11.040 1.00 86.62 95 LEU A N 1
ATOM 742 C CA . LEU A 1 95 ? 0.136 -4.181 -12.004 1.00 86.62 95 LEU A CA 1
ATOM 743 C C . LEU A 1 95 ? 1.542 -3.660 -11.709 1.00 86.62 95 LEU A C 1
ATOM 745 O O . LEU A 1 95 ? 2.252 -3.293 -12.636 1.00 86.62 95 LEU A O 1
ATOM 749 N N . ASN A 1 96 ? 1.988 -3.681 -10.452 1.00 86.56 96 ASN A N 1
ATOM 750 C CA . ASN A 1 96 ? 3.334 -3.226 -10.088 1.00 86.56 96 ASN A CA 1
ATOM 751 C C . ASN A 1 96 ? 4.433 -4.022 -10.803 1.00 86.56 96 ASN A C 1
ATOM 753 O O . ASN A 1 96 ? 5.420 -3.436 -11.233 1.00 86.56 96 ASN A O 1
ATOM 757 N N . GLN A 1 97 ? 4.246 -5.333 -10.995 1.00 84.56 97 GLN A N 1
ATOM 758 C CA . GLN A 1 97 ? 5.213 -6.161 -11.722 1.00 84.56 97 GLN A CA 1
ATOM 759 C C . GLN A 1 97 ? 5.253 -5.797 -13.212 1.00 84.56 97 GLN A C 1
ATOM 761 O O . GLN A 1 97 ? 6.322 -5.768 -13.821 1.00 84.56 97 GLN A O 1
ATOM 766 N N . LEU A 1 98 ? 4.092 -5.477 -13.795 1.00 86.31 98 LEU A N 1
ATOM 767 C CA . LEU A 1 98 ? 3.993 -5.015 -15.180 1.00 86.31 98 LEU A CA 1
ATOM 768 C C . LEU A 1 98 ? 4.626 -3.631 -15.349 1.00 86.31 98 LEU A C 1
ATOM 770 O O . LEU A 1 98 ? 5.398 -3.439 -16.283 1.00 86.31 98 LEU A O 1
ATOM 774 N N . ILE A 1 99 ? 4.348 -2.702 -14.432 1.00 85.94 99 ILE A N 1
ATOM 775 C CA . ILE A 1 99 ? 4.944 -1.362 -14.396 1.00 85.94 99 ILE A CA 1
ATOM 776 C C . ILE A 1 99 ? 6.469 -1.477 -14.391 1.00 85.94 99 ILE A C 1
ATOM 778 O O . ILE A 1 99 ? 7.112 -0.949 -15.294 1.00 85.94 99 ILE A O 1
ATOM 782 N N . THR A 1 100 ? 7.046 -2.222 -13.443 1.00 86.81 100 THR A N 1
ATOM 783 C CA . THR A 1 100 ? 8.502 -2.404 -13.355 1.00 86.81 100 THR A CA 1
ATOM 784 C C . THR A 1 100 ? 9.077 -2.983 -14.647 1.00 86.81 100 THR A C 1
ATOM 786 O O . THR A 1 100 ? 10.015 -2.417 -15.199 1.00 86.81 100 THR A O 1
ATOM 789 N N . LYS A 1 101 ? 8.473 -4.053 -15.181 1.00 88.75 101 LYS A N 1
ATOM 790 C CA . LYS A 1 101 ? 8.950 -4.736 -16.395 1.00 88.75 101 LYS A CA 1
ATOM 791 C C . LYS A 1 101 ? 8.906 -3.868 -17.654 1.00 88.75 101 LYS A C 1
ATOM 793 O O . LYS A 1 101 ? 9.758 -4.006 -18.525 1.00 88.75 101 LYS A O 1
ATOM 798 N N . TRP A 1 102 ? 7.861 -3.066 -17.831 1.00 86.31 102 TRP A N 1
ATOM 799 C CA . TRP A 1 102 ? 7.707 -2.256 -19.042 1.00 86.31 102 TRP A CA 1
ATOM 800 C C . TRP A 1 102 ? 8.498 -0.955 -18.969 1.00 86.31 102 TRP A C 1
ATOM 802 O O . TRP A 1 102 ? 9.032 -0.521 -19.991 1.00 86.31 102 TRP A O 1
ATOM 812 N N . ILE A 1 103 ? 8.649 -0.392 -17.769 1.00 87.88 103 ILE A N 1
ATOM 813 C CA . ILE A 1 103 ? 9.548 0.738 -17.547 1.00 87.88 103 ILE A CA 1
ATOM 814 C C . ILE A 1 103 ? 10.990 0.306 -17.771 1.00 87.88 103 ILE A C 1
ATOM 816 O O . ILE A 1 103 ? 11.673 1.012 -18.498 1.00 87.88 103 ILE A O 1
ATOM 820 N N . SER A 1 104 ? 11.421 -0.875 -17.304 1.00 84.31 104 SER A N 1
ATOM 821 C CA . SER A 1 104 ? 12.776 -1.381 -17.590 1.00 84.31 104 SER A CA 1
ATOM 822 C C . SER A 1 104 ? 13.059 -1.651 -19.075 1.00 84.31 104 SER A C 1
ATOM 824 O O . SER A 1 104 ? 14.191 -1.893 -19.475 1.00 84.31 104 SER A O 1
ATOM 826 N N . ARG A 1 105 ? 12.038 -1.554 -19.935 1.00 86.44 105 ARG A N 1
ATOM 827 C CA . ARG A 1 105 ? 12.151 -1.626 -21.402 1.00 86.44 105 ARG A CA 1
ATOM 828 C C . ARG A 1 105 ? 12.005 -0.264 -22.090 1.00 86.44 105 ARG A C 1
ATOM 830 O O . ARG A 1 105 ? 11.906 -0.211 -23.312 1.00 86.44 105 ARG A O 1
ATOM 837 N N . GLY A 1 106 ? 11.929 0.822 -21.323 1.00 82.88 106 GLY A N 1
ATOM 838 C CA . GLY A 1 106 ? 11.784 2.191 -21.818 1.00 82.88 106 GLY A CA 1
ATOM 839 C C . GLY A 1 106 ? 10.352 2.600 -22.182 1.00 82.88 106 GLY A C 1
ATOM 840 O O . GLY A 1 106 ? 10.151 3.706 -22.680 1.00 82.88 106 GLY A O 1
ATOM 841 N N . ASN A 1 107 ? 9.339 1.759 -21.932 1.00 86.38 107 ASN A N 1
ATOM 842 C CA . ASN A 1 107 ? 7.945 2.107 -22.213 1.00 86.38 107 ASN A CA 1
ATOM 843 C C . ASN A 1 107 ? 7.284 2.773 -20.996 1.00 86.38 107 ASN A C 1
ATOM 845 O O . ASN A 1 107 ? 6.793 2.110 -20.079 1.00 86.38 107 ASN A O 1
ATOM 849 N N . THR A 1 108 ? 7.232 4.103 -21.015 1.00 81.62 108 THR A N 1
ATOM 850 C CA . THR A 1 108 ? 6.657 4.921 -19.937 1.00 81.62 108 THR A CA 1
ATOM 851 C C . THR A 1 108 ? 5.139 5.101 -20.039 1.00 81.62 108 THR A C 1
ATOM 853 O O . THR A 1 108 ? 4.505 5.497 -19.060 1.00 81.62 108 THR A O 1
ATOM 856 N N . GLU A 1 109 ? 4.511 4.751 -21.167 1.00 86.81 109 GLU A N 1
ATOM 857 C CA . GLU A 1 109 ? 3.058 4.878 -21.356 1.00 86.81 109 GLU A CA 1
ATOM 858 C C . GLU A 1 109 ? 2.270 3.956 -20.405 1.00 86.81 109 GLU A C 1
ATOM 860 O O . GLU A 1 109 ? 1.176 4.294 -19.935 1.00 86.81 109 GLU A O 1
ATOM 865 N N . VAL A 1 110 ? 2.882 2.830 -20.021 1.00 84.38 110 VAL A N 1
ATOM 866 C CA . VAL A 1 110 ? 2.329 1.854 -19.067 1.00 84.38 110 VAL A CA 1
ATOM 867 C C . VAL A 1 110 ? 2.079 2.471 -17.689 1.00 84.38 110 VAL A C 1
ATOM 869 O O . VAL A 1 110 ? 1.159 2.036 -16.992 1.00 84.38 110 VAL A O 1
ATOM 872 N N . ILE A 1 111 ? 2.811 3.528 -17.315 1.00 85.00 111 ILE A N 1
ATOM 873 C CA . ILE A 1 111 ? 2.561 4.281 -16.079 1.00 85.00 111 ILE A CA 1
ATOM 874 C C . ILE A 1 111 ? 1.154 4.876 -16.124 1.00 85.00 111 ILE A C 1
ATOM 876 O O . ILE A 1 111 ? 0.319 4.572 -15.273 1.00 85.00 111 ILE A O 1
ATOM 880 N N . ARG A 1 112 ? 0.854 5.670 -17.157 1.00 86.62 112 ARG A N 1
ATOM 881 C CA . ARG A 1 112 ? -0.440 6.351 -17.290 1.00 86.62 112 ARG A CA 1
ATOM 882 C C . ARG A 1 112 ? -1.593 5.353 -17.337 1.00 86.62 112 ARG A C 1
ATOM 884 O O . ARG A 1 112 ? -2.611 5.566 -16.678 1.00 86.62 112 ARG A O 1
ATOM 891 N N . LEU A 1 113 ? -1.435 4.263 -18.089 1.00 88.75 113 LEU A N 1
ATOM 892 C CA . LEU A 1 113 ? -2.462 3.228 -18.192 1.00 88.75 113 LEU A CA 1
ATOM 893 C C . LEU A 1 113 ? -2.712 2.542 -16.843 1.00 88.75 113 LEU A C 1
ATOM 895 O O . LEU A 1 113 ? -3.865 2.388 -16.445 1.00 88.75 113 LEU A O 1
ATOM 899 N N . SER A 1 114 ? -1.650 2.185 -16.118 1.00 86.88 114 SER A N 1
ATOM 900 C CA . SER A 1 114 ? -1.770 1.508 -14.823 1.00 86.88 114 SER A CA 1
ATOM 901 C C . SER A 1 114 ? -2.432 2.400 -13.778 1.00 86.88 114 SER A C 1
ATOM 903 O O . SER A 1 114 ? -3.332 1.949 -13.075 1.00 86.88 114 SER A O 1
ATOM 905 N N . PHE A 1 115 ? -2.062 3.682 -13.727 1.00 88.00 115 PHE A N 1
ATOM 906 C CA . PHE A 1 115 ? -2.727 4.659 -12.863 1.00 88.00 115 PHE A CA 1
ATOM 907 C C . PHE A 1 115 ? -4.201 4.849 -13.231 1.00 88.00 115 PHE A C 1
ATOM 909 O O . PHE A 1 115 ? -5.039 4.954 -12.338 1.00 88.00 115 PHE A O 1
ATOM 916 N N . ARG A 1 116 ? -4.550 4.835 -14.526 1.00 90.44 116 ARG A N 1
ATOM 917 C CA . ARG A 1 116 ? -5.950 4.922 -14.967 1.00 90.44 116 ARG A CA 1
ATOM 918 C C . ARG A 1 116 ? -6.763 3.706 -14.521 1.00 90.44 116 ARG A C 1
ATOM 920 O O . ARG A 1 116 ? -7.868 3.880 -14.018 1.00 90.44 116 ARG A O 1
ATOM 927 N N . ILE A 1 117 ? -6.217 2.500 -14.680 1.00 89.56 117 ILE A N 1
ATOM 928 C CA . ILE A 1 117 ? -6.874 1.256 -14.254 1.00 89.56 117 ILE A CA 1
ATOM 929 C C . ILE A 1 117 ? -7.039 1.253 -12.734 1.00 89.56 117 ILE A C 1
ATOM 931 O O . ILE A 1 117 ? -8.160 1.121 -12.258 1.00 89.56 117 ILE A O 1
ATOM 935 N N . LYS A 1 118 ? -5.963 1.486 -11.969 1.00 90.88 118 LYS A N 1
ATOM 936 C CA . LYS A 1 118 ? -6.032 1.527 -10.499 1.00 90.88 118 LYS A CA 1
ATOM 937 C C . LYS A 1 118 ? -6.974 2.616 -9.992 1.00 90.88 118 LYS A C 1
ATOM 939 O O . LYS A 1 118 ? -7.710 2.378 -9.039 1.00 90.88 118 LYS A O 1
ATOM 944 N N . GLY A 1 119 ? -6.991 3.780 -10.640 1.00 89.19 119 GLY A N 1
ATOM 945 C CA . GLY A 1 119 ? -7.906 4.874 -10.321 1.00 89.19 119 GLY A CA 1
ATOM 946 C C . GLY A 1 119 ? -9.366 4.477 -10.529 1.00 89.19 119 GLY A C 1
ATOM 947 O O . GLY A 1 119 ? -10.182 4.667 -9.632 1.00 89.19 119 GLY A O 1
ATOM 948 N N . PHE A 1 120 ? -9.685 3.859 -11.670 1.00 92.06 120 PHE A N 1
ATOM 949 C CA . PHE A 1 120 ? -11.038 3.376 -11.952 1.00 92.06 120 PHE A CA 1
ATOM 950 C C . PHE A 1 120 ? -11.457 2.254 -10.994 1.00 92.06 120 PHE A C 1
ATOM 952 O O . PHE A 1 120 ? -12.538 2.319 -10.413 1.00 92.06 120 PHE A O 1
ATOM 959 N N . THR A 1 121 ? -10.578 1.275 -10.757 1.00 91.50 121 THR A N 1
ATOM 960 C CA . THR A 1 121 ? -10.819 0.201 -9.785 1.00 91.50 121 THR A CA 1
ATOM 961 C C . THR A 1 121 ? -11.069 0.771 -8.393 1.00 91.50 121 THR A C 1
ATOM 963 O O . THR A 1 121 ? -12.048 0.396 -7.761 1.00 91.50 121 THR A O 1
ATOM 966 N N . SER A 1 122 ? -10.250 1.724 -7.938 1.00 91.75 122 SER A N 1
ATOM 967 C CA . SER A 1 122 ? -10.428 2.396 -6.643 1.00 91.75 122 SER A CA 1
ATOM 968 C C . SER A 1 122 ? -11.771 3.119 -6.554 1.00 91.75 122 SER A C 1
ATOM 970 O O . SER A 1 122 ? -12.461 2.998 -5.547 1.00 91.75 122 SER A O 1
ATOM 972 N N . LEU A 1 123 ? -12.175 3.827 -7.613 1.00 93.25 123 LEU A N 1
ATOM 973 C CA . LEU A 1 123 ? -13.440 4.564 -7.655 1.00 93.25 123 LEU A CA 1
ATOM 974 C C . LEU A 1 123 ? -14.649 3.631 -7.524 1.00 93.25 123 LEU A C 1
ATOM 976 O O . LEU A 1 123 ? -15.594 3.969 -6.821 1.00 93.25 123 LEU A O 1
ATOM 980 N N . VAL A 1 124 ? -14.597 2.447 -8.141 1.00 91.75 124 VAL A N 1
ATOM 981 C CA . VAL A 1 124 ? -15.628 1.407 -7.993 1.00 91.75 124 VAL A CA 1
ATOM 982 C C . VAL A 1 124 ? -15.563 0.738 -6.615 1.00 91.75 124 VAL A C 1
ATOM 984 O O . VAL A 1 124 ? -16.601 0.422 -6.034 1.00 91.75 124 VAL A O 1
ATOM 987 N N . LEU A 1 125 ? -14.362 0.541 -6.065 1.00 91.56 125 LEU A N 1
ATOM 988 C CA . LEU A 1 125 ? -14.183 -0.140 -4.783 1.00 91.56 125 LEU A CA 1
ATOM 989 C C . LEU A 1 125 ? -14.649 0.696 -3.591 1.00 91.56 125 LEU A C 1
ATOM 991 O O . LEU A 1 125 ? -15.205 0.137 -2.655 1.00 91.56 125 LEU A O 1
ATOM 995 N N . ILE A 1 126 ? -14.444 2.016 -3.612 1.00 92.62 126 ILE A N 1
ATOM 996 C CA . ILE A 1 126 ? -14.837 2.917 -2.516 1.00 92.62 126 ILE A CA 1
ATOM 997 C C . ILE A 1 126 ? -16.316 2.741 -2.116 1.00 92.62 126 ILE A C 1
ATOM 999 O O . ILE A 1 126 ? -16.565 2.416 -0.954 1.00 92.62 126 ILE A O 1
ATOM 1003 N N . PRO A 1 127 ? -17.309 2.903 -3.015 1.00 93.12 127 PRO A N 1
ATOM 1004 C CA . PRO A 1 127 ? -18.711 2.734 -2.648 1.00 93.12 127 PRO A CA 1
ATOM 1005 C C . PRO A 1 127 ? -19.026 1.292 -2.247 1.00 93.12 127 PRO A C 1
ATOM 1007 O O . PRO A 1 127 ? -19.811 1.089 -1.326 1.00 93.12 127 PRO A O 1
ATOM 1010 N N . LEU A 1 128 ? -18.389 0.297 -2.874 1.00 92.06 128 LEU A N 1
ATOM 1011 C CA . LEU A 1 128 ? -18.582 -1.107 -2.513 1.00 92.06 128 LEU A CA 1
ATOM 1012 C C . LEU A 1 128 ? -18.164 -1.367 -1.060 1.00 92.06 128 LEU A C 1
ATOM 1014 O O . LEU A 1 128 ? -18.940 -1.936 -0.299 1.00 92.06 128 LEU A O 1
ATOM 1018 N N . VAL A 1 129 ? -16.984 -0.885 -0.661 1.00 91.44 129 VAL A N 1
ATOM 1019 C CA . VAL A 1 129 ? -16.463 -1.023 0.706 1.00 91.44 129 VAL A CA 1
ATOM 1020 C C . VAL A 1 129 ? -17.365 -0.314 1.711 1.00 91.44 129 VAL A C 1
ATOM 1022 O O . VAL A 1 129 ? -17.668 -0.886 2.758 1.00 91.44 129 VAL A O 1
ATOM 1025 N N . LEU A 1 130 ? -17.842 0.893 1.386 1.00 91.12 130 LEU A N 1
ATOM 1026 C CA . LEU A 1 130 ? -18.766 1.644 2.241 1.00 91.12 130 LEU A CA 1
ATOM 1027 C C . LEU A 1 130 ? -20.095 0.905 2.448 1.00 91.12 130 LEU A C 1
ATOM 1029 O O . LEU A 1 130 ? -20.557 0.797 3.582 1.00 91.12 130 LEU A O 1
ATOM 1033 N N . VAL A 1 131 ? -20.678 0.344 1.384 1.00 92.38 131 VAL A N 1
ATOM 1034 C CA . VAL A 1 131 ? -21.920 -0.443 1.471 1.00 92.38 131 VAL A CA 1
ATOM 1035 C C . VAL A 1 131 ? -21.705 -1.718 2.285 1.00 92.38 131 VAL A C 1
ATOM 1037 O O . VAL A 1 131 ? -22.506 -2.019 3.167 1.00 92.38 131 VAL A O 1
ATOM 1040 N N . THR A 1 132 ? -20.613 -2.450 2.043 1.00 89.38 132 THR A N 1
ATOM 1041 C CA . THR A 1 132 ? -20.322 -3.677 2.800 1.00 89.38 132 THR A CA 1
ATOM 1042 C C . THR A 1 132 ? -20.020 -3.396 4.268 1.00 89.38 132 THR A C 1
ATOM 1044 O O . THR A 1 132 ? -20.461 -4.146 5.131 1.00 89.38 132 THR A O 1
ATOM 1047 N N . GLY A 1 133 ? -19.310 -2.308 4.575 1.00 88.75 133 GLY A N 1
ATOM 1048 C CA . GLY A 1 133 ? -19.017 -1.938 5.957 1.00 88.75 133 GLY A CA 1
ATOM 1049 C C . GLY A 1 133 ? -20.263 -1.471 6.703 1.00 88.75 133 GLY A C 1
ATOM 1050 O O . GLY A 1 133 ? -20.435 -1.829 7.864 1.00 88.75 133 GLY A O 1
ATOM 1051 N N . TRP A 1 134 ? -21.175 -0.764 6.025 1.00 89.25 134 TRP A N 1
ATOM 1052 C CA . TRP A 1 134 ? -22.480 -0.430 6.594 1.00 89.25 134 TRP A CA 1
ATOM 1053 C C . TRP A 1 134 ? -23.321 -1.680 6.884 1.00 89.25 134 TRP A C 1
ATOM 1055 O O . TRP A 1 134 ? -23.898 -1.782 7.962 1.00 89.25 134 TRP A O 1
ATOM 1065 N N . TRP A 1 135 ? -23.331 -2.659 5.971 1.00 91.38 135 TRP A N 1
ATOM 1066 C CA . TRP A 1 135 ? -24.011 -3.946 6.175 1.00 91.38 135 TRP A CA 1
ATOM 1067 C C . TRP A 1 135 ? -23.472 -4.724 7.384 1.00 91.38 135 TRP A C 1
ATOM 1069 O O . TRP A 1 135 ? -24.218 -5.429 8.054 1.00 91.38 135 TRP A O 1
ATOM 1079 N N . MET A 1 136 ? -22.174 -4.604 7.661 1.00 87.19 136 MET A N 1
ATOM 1080 C CA . MET A 1 136 ? -21.506 -5.269 8.784 1.00 87.19 136 MET A CA 1
ATOM 1081 C C . MET A 1 136 ? -21.511 -4.438 10.076 1.00 87.19 136 MET A C 1
ATOM 1083 O O . MET A 1 136 ? -20.806 -4.798 11.015 1.00 87.19 136 MET A O 1
ATOM 1087 N N . GLU A 1 137 ? -22.263 -3.332 10.116 1.00 88.50 137 GLU A N 1
ATOM 1088 C CA . GLU A 1 137 ? -22.361 -2.416 11.264 1.00 88.50 137 GLU A CA 1
ATOM 1089 C C . GLU A 1 137 ? -21.001 -1.859 11.738 1.00 88.50 137 GLU A C 1
ATOM 1091 O O . GLU A 1 137 ? -20.825 -1.493 12.898 1.00 88.50 137 GLU A O 1
ATOM 1096 N N . VAL A 1 138 ? -20.028 -1.756 10.826 1.00 88.12 138 VAL A N 1
ATOM 1097 C CA . VAL A 1 138 ? -18.685 -1.239 11.121 1.00 88.12 138 VAL A CA 1
ATOM 1098 C C . VAL A 1 138 ? -18.728 0.277 11.304 1.00 88.12 138 VAL A C 1
ATOM 1100 O O . VAL A 1 138 ? -19.367 0.996 10.527 1.00 88.12 138 VAL A O 1
ATOM 1103 N N . SER A 1 139 ? -17.970 0.789 12.278 1.00 90.00 139 SER A N 1
ATOM 1104 C CA . SER A 1 139 ? -17.784 2.230 12.468 1.00 90.00 139 SER A CA 1
ATOM 1105 C C . SER A 1 139 ? -17.320 2.931 11.182 1.00 90.00 139 SER A C 1
ATOM 1107 O O . SER A 1 139 ? -16.274 2.611 10.612 1.00 90.00 139 SER A O 1
ATOM 1109 N N . LEU A 1 140 ? -18.061 3.957 10.748 1.00 89.62 140 LEU A N 1
ATOM 1110 C CA . 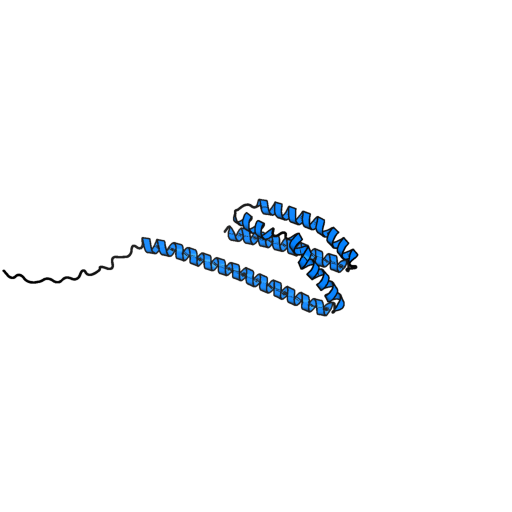LEU A 1 140 ? -17.746 4.720 9.533 1.00 89.62 140 LEU A CA 1
ATOM 1111 C C . LEU A 1 140 ? -16.351 5.357 9.592 1.00 89.62 140 LEU A C 1
ATOM 1113 O O . LEU A 1 140 ? -15.631 5.362 8.596 1.00 89.62 140 LEU A O 1
ATOM 1117 N N . LEU A 1 141 ? -15.946 5.859 10.763 1.00 91.31 141 LEU A N 1
ATOM 1118 C CA . LEU A 1 141 ? -14.620 6.452 10.958 1.00 91.31 141 LEU A CA 1
ATOM 1119 C C . LEU A 1 141 ? -13.511 5.416 10.720 1.00 91.31 141 LEU A C 1
ATOM 1121 O O . LEU A 1 141 ? -12.507 5.701 10.063 1.00 91.31 141 LEU A O 1
ATOM 1125 N N . LEU A 1 142 ? -13.706 4.203 11.231 1.00 91.44 142 LEU A N 1
ATOM 1126 C CA . LEU A 1 142 ? -12.763 3.099 11.088 1.00 91.44 142 LEU A CA 1
ATOM 1127 C C 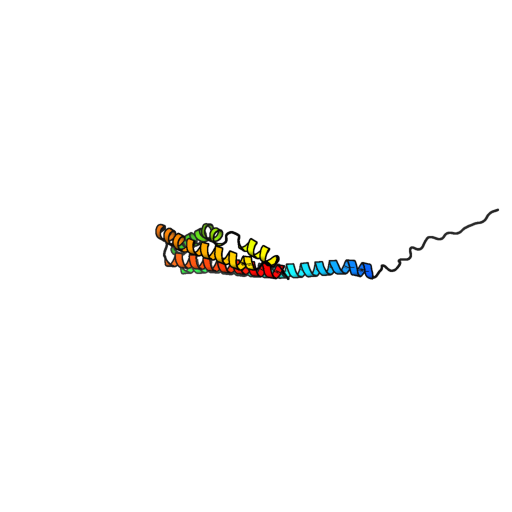. LEU A 1 142 ? -12.691 2.632 9.631 1.00 91.44 142 LEU A C 1
ATOM 1129 O O . LEU A 1 142 ? -11.608 2.481 9.069 1.00 91.44 142 LEU A O 1
ATOM 1133 N N . LEU A 1 143 ? -13.844 2.494 8.983 1.00 92.12 143 LEU A N 1
ATOM 1134 C CA . LEU A 1 143 ? -13.927 2.093 7.585 1.00 92.12 143 LEU A CA 1
ATOM 1135 C C . LEU A 1 143 ? -13.226 3.095 6.657 1.00 92.12 143 LEU A C 1
ATOM 1137 O O . LEU A 1 143 ? -12.435 2.698 5.802 1.00 92.12 143 LEU A O 1
ATOM 1141 N N . VAL A 1 144 ? -13.466 4.395 6.855 1.00 92.56 144 VAL A N 1
ATOM 1142 C CA . VAL A 1 144 ? -12.833 5.462 6.066 1.00 92.56 144 VAL A CA 1
ATOM 1143 C C . VAL A 1 144 ? -11.322 5.500 6.297 1.00 92.56 144 VAL A C 1
ATOM 1145 O O . VAL A 1 144 ? -10.565 5.597 5.333 1.00 92.56 144 VAL A O 1
ATOM 1148 N N . THR A 1 145 ? -10.858 5.387 7.543 1.00 92.75 145 THR A N 1
ATOM 1149 C CA . THR A 1 145 ? -9.415 5.415 7.847 1.00 92.75 145 THR A CA 1
ATOM 1150 C C . THR A 1 145 ? -8.675 4.217 7.255 1.00 92.75 145 THR A C 1
ATOM 1152 O O . THR A 1 145 ? -7.628 4.398 6.627 1.00 92.75 145 THR A O 1
ATOM 1155 N N . VAL A 1 146 ? -9.235 3.008 7.364 1.00 93.44 146 VAL A N 1
ATOM 1156 C CA . VAL A 1 146 ? -8.655 1.801 6.756 1.00 93.44 146 VAL A CA 1
ATOM 1157 C C . VAL A 1 146 ? -8.677 1.891 5.227 1.00 93.44 146 VAL A C 1
ATOM 1159 O O . VAL A 1 146 ? -7.677 1.582 4.577 1.00 93.44 146 VAL A O 1
ATOM 1162 N N . LEU A 1 147 ? -9.769 2.375 4.631 1.00 93.38 147 LEU A N 1
ATOM 1163 C CA . LEU A 1 147 ? -9.860 2.566 3.182 1.00 93.38 147 LEU A CA 1
ATOM 1164 C C . LEU A 1 147 ? -8.799 3.552 2.673 1.00 93.38 147 LEU A C 1
ATOM 1166 O O . LEU A 1 147 ? -8.095 3.252 1.709 1.00 93.38 147 LEU A O 1
ATOM 1170 N N . ILE A 1 148 ? -8.633 4.695 3.346 1.00 94.56 148 ILE A N 1
ATOM 1171 C CA . ILE A 1 148 ? -7.590 5.680 3.021 1.00 94.56 148 ILE A CA 1
ATOM 1172 C C . ILE A 1 148 ? -6.202 5.041 3.106 1.00 94.56 148 ILE A C 1
ATOM 1174 O O . ILE A 1 148 ? -5.394 5.226 2.193 1.00 94.56 148 ILE A O 1
ATOM 1178 N N . PHE A 1 149 ? -5.931 4.250 4.150 1.00 94.12 149 PHE A N 1
ATOM 1179 C CA . PHE A 1 149 ? -4.670 3.520 4.277 1.00 94.12 149 PHE A CA 1
ATOM 1180 C C . PHE A 1 149 ? -4.400 2.630 3.052 1.00 94.12 149 PHE A C 1
ATOM 1182 O O . PHE A 1 149 ? -3.310 2.690 2.481 1.00 94.12 149 PHE A O 1
ATOM 1189 N N . PHE A 1 150 ? -5.388 1.856 2.592 1.00 94.44 150 PHE A N 1
ATOM 1190 C CA . PHE A 1 150 ? -5.228 0.994 1.416 1.00 94.44 150 PHE A CA 1
ATOM 1191 C C . PHE A 1 150 ? -5.011 1.773 0.116 1.00 94.44 150 PHE A C 1
ATOM 1193 O O . PHE A 1 150 ? -4.193 1.364 -0.715 1.00 94.44 150 PHE A O 1
ATOM 1200 N N . LEU A 1 151 ? -5.693 2.905 -0.059 1.00 93.31 151 LEU A N 1
ATOM 1201 C CA . LEU A 1 151 ? -5.512 3.767 -1.229 1.00 93.31 151 LEU A CA 1
ATOM 1202 C C . LEU A 1 151 ? -4.104 4.375 -1.266 1.00 93.31 151 LEU A C 1
ATOM 1204 O O . LEU A 1 151 ? -3.428 4.311 -2.296 1.00 93.31 151 LEU A O 1
ATOM 1208 N N . ILE A 1 152 ? -3.623 4.895 -0.132 1.00 93.19 152 ILE A N 1
ATOM 1209 C CA . ILE A 1 152 ? -2.258 5.427 -0.013 1.00 93.19 152 ILE A CA 1
ATOM 1210 C C . ILE A 1 152 ? -1.230 4.315 -0.244 1.00 93.19 152 ILE A C 1
ATOM 1212 O O . ILE A 1 152 ? -0.276 4.510 -0.998 1.00 93.19 152 ILE A O 1
ATOM 1216 N N . ASN A 1 153 ? -1.434 3.133 0.339 1.00 92.25 153 ASN A N 1
ATOM 1217 C CA . ASN A 1 153 ? -0.547 1.988 0.142 1.00 92.25 153 ASN A CA 1
ATOM 1218 C C . ASN A 1 153 ? -0.476 1.573 -1.340 1.00 92.25 153 ASN A C 1
ATOM 1220 O O . ASN A 1 153 ? 0.608 1.332 -1.867 1.00 92.25 153 ASN A O 1
ATOM 1224 N N . THR A 1 154 ? -1.608 1.574 -2.047 1.00 90.94 154 THR A N 1
ATOM 1225 C CA . THR A 1 154 ? -1.673 1.271 -3.489 1.00 90.94 154 THR A CA 1
ATOM 1226 C C . THR A 1 154 ? -0.884 2.290 -4.317 1.00 90.94 154 THR A C 1
ATOM 1228 O O . THR A 1 154 ? -0.154 1.928 -5.251 1.00 90.94 154 THR A O 1
ATOM 1231 N N . LEU A 1 155 ? -0.982 3.575 -3.964 1.00 90.69 155 LEU A N 1
ATOM 1232 C CA . LEU A 1 155 ? -0.190 4.633 -4.588 1.00 90.69 155 LEU A CA 1
ATOM 1233 C C . LEU A 1 155 ? 1.309 4.432 -4.320 1.00 90.69 155 LEU A C 1
ATOM 1235 O O . LEU A 1 155 ? 2.105 4.430 -5.260 1.00 90.69 155 LEU A O 1
ATOM 1239 N N . GLN A 1 156 ? 1.682 4.187 -3.062 1.00 91.62 156 GLN A N 1
ATOM 1240 C CA . GLN A 1 156 ? 3.062 3.938 -2.646 1.00 91.62 156 GLN A CA 1
ATOM 1241 C C . GLN A 1 156 ? 3.674 2.755 -3.411 1.00 91.62 156 GLN A C 1
ATOM 1243 O O . GLN A 1 156 ? 4.785 2.858 -3.931 1.00 91.62 156 GLN A O 1
ATOM 1248 N N . GLN A 1 157 ? 2.953 1.639 -3.525 1.00 89.69 157 GLN A N 1
ATOM 1249 C CA . GLN A 1 157 ? 3.420 0.454 -4.248 1.00 89.69 157 GLN A CA 1
ATOM 1250 C C . GLN A 1 157 ? 3.622 0.723 -5.745 1.00 89.69 157 GLN A C 1
ATOM 1252 O O . GLN A 1 157 ? 4.603 0.258 -6.328 1.00 89.69 157 GLN A O 1
ATOM 1257 N N . SER A 1 158 ? 2.749 1.534 -6.346 1.00 88.31 158 SER A N 1
ATOM 1258 C CA . SER A 1 158 ? 2.875 1.941 -7.750 1.00 88.31 158 SER A CA 1
ATOM 1259 C C . SER A 1 158 ? 4.132 2.789 -7.975 1.00 88.31 158 SER A C 1
ATOM 1261 O O . SER A 1 158 ? 4.873 2.552 -8.929 1.00 88.31 158 SER A O 1
ATOM 1263 N N . LEU A 1 159 ? 4.417 3.730 -7.067 1.00 88.75 159 LEU A N 1
ATOM 1264 C CA . LEU A 1 159 ? 5.638 4.542 -7.103 1.00 88.75 159 LEU A CA 1
ATOM 1265 C C . LEU A 1 159 ? 6.897 3.684 -6.935 1.00 88.75 159 LEU A C 1
ATOM 1267 O O . LEU A 1 159 ? 7.842 3.833 -7.706 1.00 88.75 159 LEU A O 1
ATOM 1271 N N . PHE A 1 160 ? 6.898 2.735 -5.996 1.00 88.44 160 PHE A N 1
ATOM 1272 C CA . PHE A 1 160 ? 8.011 1.792 -5.854 1.00 88.44 160 PHE A CA 1
ATOM 1273 C C . PHE A 1 160 ? 8.225 0.946 -7.113 1.00 88.44 160 PHE A C 1
ATOM 1275 O O . PHE A 1 160 ? 9.369 0.709 -7.496 1.00 88.44 160 PHE A O 1
ATOM 1282 N N . GLY A 1 161 ? 7.148 0.512 -7.775 1.00 86.62 161 GLY A N 1
ATOM 1283 C CA . GLY A 1 161 ? 7.232 -0.212 -9.044 1.00 86.62 161 GLY A CA 1
ATOM 1284 C C . GLY A 1 161 ? 7.902 0.609 -10.150 1.00 86.62 161 GLY A C 1
ATOM 1285 O O . GLY A 1 161 ? 8.730 0.072 -10.888 1.00 86.62 161 GLY A O 1
ATOM 1286 N N . ILE A 1 162 ? 7.593 1.909 -10.223 1.00 87.31 162 ILE A N 1
ATOM 1287 C CA . ILE A 1 162 ? 8.228 2.849 -11.158 1.00 87.31 162 ILE A CA 1
ATOM 1288 C C . ILE A 1 162 ? 9.714 3.003 -10.857 1.00 87.31 162 ILE A C 1
ATOM 1290 O O . ILE A 1 162 ? 10.534 2.823 -11.753 1.00 87.31 162 ILE A O 1
ATOM 1294 N N . LEU A 1 163 ? 10.059 3.311 -9.605 1.00 86.50 163 LEU A N 1
ATOM 1295 C CA . LEU A 1 163 ? 11.444 3.555 -9.198 1.00 86.50 163 LEU A CA 1
ATOM 1296 C C . LEU A 1 163 ? 12.335 2.338 -9.468 1.00 86.50 163 LEU A C 1
ATOM 1298 O O . LEU A 1 163 ? 13.411 2.497 -10.034 1.00 86.50 163 LEU A O 1
ATOM 1302 N N . ARG A 1 164 ? 11.852 1.125 -9.166 1.00 86.19 164 ARG A N 1
ATOM 1303 C CA . ARG A 1 164 ? 12.571 -0.118 -9.494 1.00 86.19 164 ARG A CA 1
ATOM 1304 C C . ARG A 1 164 ? 12.768 -0.305 -10.995 1.00 86.19 164 ARG A C 1
ATOM 1306 O O . ARG A 1 164 ? 13.828 -0.744 -11.414 1.00 86.19 164 ARG A O 1
ATOM 1313 N N . GLY A 1 165 ? 11.755 0.019 -11.800 1.00 82.12 165 GLY A N 1
ATOM 1314 C CA . GLY A 1 165 ? 11.862 -0.083 -13.256 1.00 82.12 165 GLY A CA 1
ATOM 1315 C C . GLY A 1 165 ? 12.869 0.908 -13.841 1.00 82.12 165 GLY A C 1
ATOM 1316 O O . GLY A 1 165 ? 13.549 0.576 -14.802 1.00 82.12 165 GLY A O 1
ATOM 1317 N N . LEU A 1 166 ? 12.974 2.108 -13.262 1.00 84.88 166 LEU A N 1
ATOM 1318 C CA . LEU A 1 166 ? 13.947 3.126 -13.674 1.00 84.88 166 LEU A CA 1
ATOM 1319 C C . LEU A 1 166 ? 15.377 2.787 -13.250 1.00 84.88 166 LEU A C 1
ATOM 1321 O O . LEU A 1 166 ? 16.313 3.128 -13.962 1.00 84.88 166 LEU A O 1
ATOM 1325 N N . GLU A 1 167 ? 15.553 2.148 -12.097 1.00 80.81 167 GLU A N 1
ATOM 1326 C CA . GLU A 1 167 ? 16.869 1.707 -11.636 1.00 80.81 167 GLU A CA 1
ATOM 1327 C C . GLU A 1 167 ? 17.429 0.574 -12.505 1.00 80.81 167 GLU A C 1
ATOM 1329 O O . GLU A 1 167 ? 18.609 0.595 -12.820 1.00 80.81 167 GLU A O 1
ATOM 1334 N N . ASP A 1 168 ? 16.578 -0.349 -12.964 1.00 69.31 168 ASP A N 1
ATOM 1335 C CA . ASP A 1 168 ? 16.953 -1.444 -13.879 1.00 69.31 168 ASP A CA 1
ATOM 1336 C C . ASP A 1 168 ? 17.253 -0.962 -15.317 1.00 69.31 168 ASP A C 1
ATOM 1338 O O . ASP A 1 168 ? 17.886 -1.667 -16.096 1.00 69.31 168 ASP A O 1
ATOM 1342 N N . LEU A 1 169 ? 16.808 0.247 -15.690 1.00 54.38 169 LEU A N 1
ATOM 1343 C CA . LEU A 1 169 ? 17.176 0.878 -16.967 1.00 54.38 169 LEU A CA 1
ATOM 1344 C C . LEU A 1 169 ? 18.610 1.419 -16.995 1.00 54.38 169 LEU A C 1
ATOM 1346 O O . LEU A 1 169 ? 19.109 1.709 -18.086 1.00 54.38 169 LEU A O 1
ATOM 1350 N N . ARG A 1 170 ? 19.204 1.680 -15.828 1.00 55.41 170 ARG A N 1
ATOM 1351 C CA . ARG A 1 170 ? 20.483 2.381 -15.696 1.00 55.41 170 ARG A CA 1
ATOM 1352 C C . ARG A 1 170 ? 21.656 1.412 -15.751 1.00 55.41 170 ARG A C 1
ATOM 1354 O O . ARG A 1 170 ? 22.662 1.804 -16.385 1.00 55.41 170 ARG A O 1
#

InterPro domains:
  IPR002797 Polysaccharide biosynthesis protein [PF01943] (42-168)

pLDDT: mean 80.52, std 18.83, range [29.31, 96.94]